Protein AF-A0A5P2UXB2-F1 (afdb_monomer_lite)

Foldseek 3Di:
DDDDQDLVLLVLLLVLLVLLLVLLVVLLVVLVVVPQPPDVCLQLDQQRSVLLNVLSVLSNVFSVVLSVLSVVLSVCVVVVVVVVNVVSLVVCQQPTGRQLSSLLRHAPDRDPSNLVSLVSNLVRPSHDPVVNVSSVCSNPDPGHCPPPNVVDDDPDDPPDDDDD

pLDDT: mean 87.6, std 14.08, range [34.5, 98.75]

Structure (mmCIF, N/CA/C/O backbone):
data_AF-A0A5P2UXB2-F1
#
_entry.id   AF-A0A5P2UXB2-F1
#
loop_
_atom_site.group_PDB
_atom_site.id
_atom_site.type_symbol
_atom_site.label_atom_id
_atom_site.label_alt_id
_atom_site.label_comp_id
_atom_site.label_asym_id
_atom_site.label_entity_id
_atom_site.label_seq_id
_atom_site.pdbx_PDB_ins_code
_atom_site.Cartn_x
_atom_site.Cartn_y
_atom_site.Cartn_z
_atom_site.occupancy
_atom_site.B_iso_or_equiv
_atom_site.auth_seq_id
_atom_site.auth_comp_id
_atom_site.auth_asym_id
_atom_site.auth_atom_id
_atom_site.pdbx_PDB_model_num
ATOM 1 N N . MET A 1 1 ? -17.299 -14.721 14.122 1.00 34.50 1 MET A N 1
ATOM 2 C CA . MET A 1 1 ? -16.876 -13.903 15.273 1.00 34.50 1 MET A CA 1
ATOM 3 C C . MET A 1 1 ? -15.752 -13.029 14.760 1.00 34.50 1 MET A C 1
ATOM 5 O O . MET A 1 1 ? -14.632 -13.510 14.654 1.00 34.50 1 MET A O 1
ATOM 9 N N . GLU A 1 2 ? -16.084 -11.829 14.284 1.00 47.38 2 GLU A N 1
ATOM 10 C CA . GLU A 1 2 ? -15.070 -10.842 13.906 1.00 47.38 2 GLU A CA 1
ATOM 11 C C . GLU A 1 2 ? -14.364 -10.395 15.179 1.00 47.38 2 GLU A C 1
ATOM 13 O O . GLU A 1 2 ? -15.008 -10.063 16.173 1.00 47.38 2 GLU A O 1
ATOM 18 N N . ARG A 1 3 ? -13.036 -10.496 15.178 1.00 53.34 3 ARG A N 1
ATOM 19 C CA . ARG A 1 3 ? -12.214 -9.976 16.263 1.00 53.34 3 ARG A CA 1
ATOM 20 C C . ARG A 1 3 ? -12.282 -8.452 16.183 1.00 53.34 3 ARG A C 1
ATOM 22 O O . ARG A 1 3 ? -12.025 -7.879 15.121 1.00 53.34 3 ARG A O 1
ATOM 29 N N . GLU A 1 4 ? -12.664 -7.826 17.286 1.00 62.50 4 GLU A N 1
ATOM 30 C CA . GLU A 1 4 ? -12.597 -6.378 17.452 1.00 62.50 4 GLU A CA 1
ATOM 31 C C . GLU A 1 4 ? -11.118 -5.972 17.400 1.00 62.50 4 GLU A C 1
ATOM 33 O O . GLU A 1 4 ? -10.324 -6.438 18.218 1.00 62.50 4 GLU A O 1
ATOM 38 N N . ILE A 1 5 ? -10.732 -5.199 16.380 1.00 65.31 5 ILE A N 1
ATOM 39 C CA . ILE A 1 5 ? -9.339 -4.772 16.202 1.00 65.31 5 ILE A CA 1
ATOM 40 C C . ILE A 1 5 ? -9.036 -3.691 17.232 1.00 65.31 5 ILE A C 1
ATOM 42 O O . ILE A 1 5 ? -9.670 -2.634 17.248 1.00 65.31 5 ILE A O 1
ATOM 46 N N . GLY A 1 6 ? -8.046 -3.953 18.082 1.00 81.06 6 GLY A N 1
ATOM 47 C CA . GLY A 1 6 ? -7.589 -2.998 19.085 1.00 81.06 6 GLY A CA 1
ATOM 48 C C . GLY A 1 6 ? -6.801 -1.833 18.475 1.00 81.06 6 GLY A C 1
ATOM 49 O O . GLY A 1 6 ? -6.222 -1.934 17.394 1.00 81.06 6 GLY A O 1
ATOM 50 N N . ILE A 1 7 ? -6.697 -0.722 19.211 1.00 84.94 7 ILE A N 1
ATOM 51 C CA . ILE A 1 7 ? -5.861 0.432 18.820 1.00 84.94 7 ILE A CA 1
ATOM 52 C C . ILE A 1 7 ? -4.408 0.005 18.542 1.00 84.94 7 ILE A C 1
ATOM 54 O O . ILE A 1 7 ? -3.768 0.546 17.644 1.00 84.94 7 ILE A O 1
ATOM 58 N N . GLU A 1 8 ? -3.890 -0.982 19.274 1.00 87.19 8 GLU A N 1
ATOM 59 C CA . GLU A 1 8 ? -2.538 -1.516 19.071 1.00 87.19 8 GLU A CA 1
ATOM 60 C C . GLU A 1 8 ? -2.357 -2.152 17.686 1.00 87.19 8 GLU A C 1
ATOM 62 O O . GLU A 1 8 ? -1.361 -1.885 17.011 1.00 87.19 8 GLU A O 1
ATOM 67 N N . GLU A 1 9 ? -3.341 -2.929 17.229 1.00 87.44 9 GLU A N 1
ATOM 68 C CA . GLU A 1 9 ? -3.344 -3.549 15.901 1.00 87.44 9 GLU A CA 1
ATOM 69 C C . GLU A 1 9 ? -3.452 -2.485 14.794 1.00 87.44 9 GLU A C 1
ATOM 71 O O . GLU A 1 9 ? -2.732 -2.553 13.796 1.00 87.44 9 GLU A O 1
ATOM 76 N N . LEU A 1 10 ? -4.261 -1.435 14.996 1.00 91.19 10 LEU A N 1
ATOM 77 C CA . LEU A 1 10 ? -4.313 -0.280 14.087 1.00 91.19 10 LEU A CA 1
ATOM 78 C C . LEU A 1 10 ? -2.966 0.446 13.999 1.00 91.19 10 LEU A C 1
ATOM 80 O O . LEU A 1 10 ? -2.513 0.790 12.907 1.00 91.19 10 LEU A O 1
ATOM 84 N N . VAL A 1 11 ? -2.292 0.658 15.130 1.00 92.75 11 VAL A N 1
ATOM 85 C CA . VAL A 1 11 ? -0.961 1.280 15.162 1.00 92.75 11 VAL A CA 1
ATOM 86 C C . VAL A 1 11 ? 0.077 0.395 14.467 1.00 92.75 11 VAL A C 1
ATOM 88 O O . VAL A 1 11 ? 0.929 0.914 13.741 1.00 92.75 11 VAL A O 1
ATOM 91 N N . ALA A 1 12 ? 0.014 -0.925 14.646 1.00 94.06 12 ALA A N 1
ATOM 92 C CA . ALA A 1 12 ? 0.880 -1.865 13.938 1.00 94.06 12 ALA A CA 1
ATOM 93 C C . ALA A 1 12 ? 0.654 -1.797 12.418 1.00 94.06 12 ALA A C 1
ATOM 95 O O . ALA A 1 12 ? 1.619 -1.643 11.665 1.00 94.06 12 ALA A O 1
ATOM 96 N N . ALA A 1 13 ? -0.608 -1.792 11.975 1.00 95.50 13 ALA A N 1
ATOM 97 C CA . ALA A 1 13 ? -0.969 -1.625 10.570 1.00 95.50 13 ALA A CA 1
ATOM 98 C C . ALA A 1 13 ? -0.451 -0.294 10.001 1.00 95.50 13 ALA A C 1
ATOM 100 O O . ALA A 1 13 ? 0.162 -0.277 8.937 1.00 95.50 13 ALA A O 1
ATOM 101 N N . MET A 1 14 ? -0.606 0.816 10.731 1.00 97.25 14 MET A N 1
ATOM 102 C CA . MET A 1 14 ? -0.076 2.122 10.319 1.00 97.25 14 MET A CA 1
ATOM 103 C C . MET A 1 14 ? 1.440 2.098 10.118 1.00 97.25 14 MET A C 1
ATOM 105 O O . MET A 1 14 ? 1.932 2.624 9.123 1.00 97.25 14 MET A O 1
ATOM 109 N N . ARG A 1 15 ? 2.192 1.477 11.035 1.00 97.88 15 ARG A N 1
ATOM 110 C CA . ARG A 1 15 ? 3.656 1.365 10.922 1.00 97.88 15 ARG A CA 1
ATOM 111 C C . ARG A 1 15 ? 4.072 0.540 9.711 1.00 97.88 15 ARG A C 1
ATOM 113 O O . ARG A 1 15 ? 4.998 0.930 9.006 1.00 97.88 15 ARG A O 1
ATOM 120 N N . ALA A 1 16 ? 3.391 -0.576 9.465 1.00 98.00 16 ALA A N 1
ATOM 121 C CA . ALA A 1 16 ? 3.665 -1.421 8.311 1.00 98.00 16 ALA A CA 1
ATOM 122 C C . ALA A 1 16 ? 3.336 -0.706 6.991 1.00 98.00 16 ALA A C 1
ATOM 124 O O . ALA A 1 16 ? 4.140 -0.745 6.062 1.00 98.00 16 ALA A O 1
ATOM 125 N N . VAL A 1 17 ? 2.208 0.010 6.922 1.00 98.12 17 VAL A N 1
ATOM 126 C CA . VAL A 1 17 ? 1.806 0.800 5.745 1.00 98.12 17 VAL A CA 1
ATOM 127 C C . VAL A 1 17 ? 2.766 1.964 5.491 1.00 98.12 17 VAL A C 1
ATOM 129 O O . VAL A 1 17 ? 3.163 2.169 4.347 1.00 98.12 17 VAL A O 1
ATOM 132 N N . ASP A 1 18 ? 3.183 2.703 6.524 1.00 98.50 18 ASP A N 1
ATOM 133 C CA . ASP A 1 18 ? 4.200 3.761 6.405 1.00 98.50 18 ASP A CA 1
ATOM 134 C C . ASP A 1 18 ? 5.544 3.186 5.932 1.00 98.50 18 ASP A C 1
ATOM 136 O O . ASP A 1 18 ? 6.152 3.699 4.992 1.00 98.50 18 ASP A O 1
ATOM 140 N N . GLY A 1 19 ? 5.977 2.064 6.516 1.00 98.56 19 GLY A N 1
ATOM 141 C CA . GLY A 1 19 ? 7.186 1.353 6.099 1.00 98.56 19 GLY A CA 1
ATOM 142 C C . GLY A 1 19 ? 7.135 0.896 4.639 1.00 98.56 19 GLY A C 1
ATOM 143 O O . GLY A 1 19 ? 8.082 1.131 3.887 1.00 98.56 19 GLY A O 1
ATOM 144 N N . ALA A 1 20 ? 6.021 0.299 4.212 1.00 98.56 20 ALA A N 1
ATOM 145 C CA . ALA A 1 20 ? 5.800 -0.094 2.824 1.00 98.56 20 ALA A CA 1
ATOM 146 C C . ALA A 1 20 ? 5.781 1.122 1.885 1.00 98.56 20 ALA A C 1
ATOM 148 O O . ALA A 1 20 ? 6.438 1.099 0.846 1.00 98.56 20 ALA A O 1
ATOM 149 N N . GLY A 1 21 ? 5.099 2.203 2.273 1.00 98.25 21 GLY A N 1
ATOM 150 C CA . GLY A 1 21 ? 5.038 3.453 1.516 1.00 98.25 21 GLY A CA 1
ATOM 151 C C . GLY A 1 21 ? 6.420 4.044 1.249 1.00 98.25 21 GLY A C 1
ATOM 152 O O . GLY A 1 21 ? 6.740 4.340 0.101 1.00 98.25 21 GLY A O 1
ATOM 153 N N . ARG A 1 22 ? 7.282 4.119 2.269 1.00 98.62 22 ARG A N 1
ATOM 154 C CA . ARG A 1 22 ? 8.666 4.606 2.117 1.00 98.62 22 ARG A CA 1
ATOM 155 C C . ARG A 1 22 ? 9.497 3.737 1.177 1.00 98.62 22 ARG A C 1
ATOM 157 O O . ARG A 1 22 ? 10.269 4.261 0.382 1.00 98.62 22 ARG A O 1
ATOM 164 N N . LEU A 1 23 ? 9.324 2.418 1.233 1.00 98.75 23 LEU A N 1
ATOM 165 C CA . LEU A 1 23 ? 10.000 1.497 0.316 1.00 98.75 23 LEU A CA 1
ATOM 166 C C . LEU A 1 23 ? 9.502 1.653 -1.132 1.00 98.75 23 LEU A C 1
ATOM 168 O O . LEU A 1 23 ? 10.284 1.533 -2.076 1.00 98.75 23 LEU A O 1
ATOM 172 N N . PHE A 1 24 ? 8.215 1.950 -1.329 1.00 98.44 24 PHE A N 1
ATOM 173 C CA . PHE A 1 24 ? 7.678 2.271 -2.653 1.00 98.44 24 PHE A CA 1
ATOM 174 C C . PHE A 1 24 ? 8.205 3.610 -3.173 1.00 98.44 24 PHE A C 1
ATOM 176 O O . PHE A 1 24 ? 8.556 3.697 -4.345 1.00 98.44 24 PHE A O 1
ATOM 183 N N . GLU A 1 25 ? 8.323 4.624 -2.317 1.00 98.25 25 GLU A N 1
ATOM 184 C CA . GLU A 1 25 ? 8.940 5.912 -2.659 1.00 98.25 25 GLU A CA 1
ATOM 185 C C . GLU A 1 25 ? 10.421 5.765 -3.026 1.00 98.25 25 GLU A C 1
ATOM 187 O O . GLU A 1 25 ? 10.881 6.375 -3.991 1.00 98.25 25 GLU A O 1
ATOM 192 N N . GLU A 1 26 ? 11.161 4.917 -2.309 1.00 97.88 26 GLU A N 1
ATOM 193 C CA . GLU A 1 26 ? 12.551 4.588 -2.632 1.00 97.88 26 GLU A CA 1
ATOM 194 C C . GLU A 1 26 ? 12.655 3.965 -4.031 1.00 97.88 26 GLU A C 1
ATOM 196 O O . GLU A 1 26 ? 13.425 4.437 -4.870 1.00 97.88 26 GLU A O 1
ATOM 201 N N . ALA A 1 27 ? 11.832 2.954 -4.326 1.00 95.81 27 ALA A N 1
ATOM 202 C CA . ALA A 1 27 ? 11.787 2.351 -5.656 1.00 95.81 27 ALA A CA 1
ATOM 203 C C . ALA A 1 27 ? 11.380 3.370 -6.735 1.00 95.81 27 ALA A C 1
ATOM 205 O O . ALA A 1 27 ? 11.991 3.417 -7.804 1.00 95.81 27 ALA A O 1
ATOM 206 N N . LEU A 1 28 ? 10.379 4.209 -6.453 1.00 95.56 28 LEU A N 1
ATOM 207 C CA . LEU A 1 28 ? 9.912 5.268 -7.346 1.00 95.56 28 LEU A CA 1
ATOM 208 C C . LEU A 1 28 ? 11.041 6.244 -7.698 1.00 95.56 28 LEU A C 1
ATOM 210 O O . LEU A 1 28 ? 11.209 6.584 -8.870 1.00 95.56 28 LEU A O 1
ATOM 214 N N . ALA A 1 29 ? 11.846 6.652 -6.717 1.00 95.44 29 ALA A N 1
ATOM 215 C CA . ALA A 1 29 ? 12.992 7.526 -6.943 1.00 95.44 29 A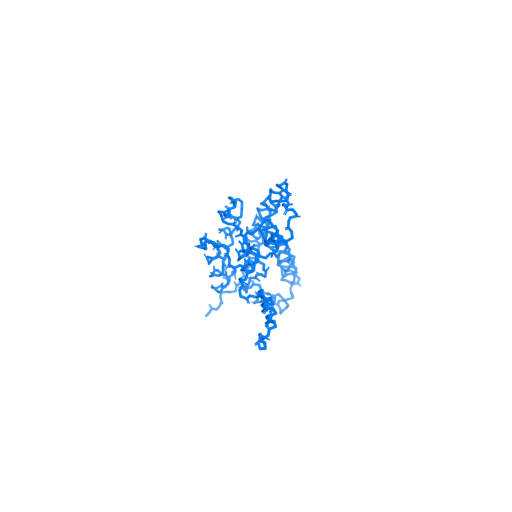LA A CA 1
ATOM 216 C C . ALA A 1 29 ? 14.027 6.882 -7.883 1.00 95.44 29 ALA A C 1
ATOM 218 O O . ALA A 1 29 ? 14.539 7.552 -8.782 1.00 95.44 29 ALA A O 1
ATOM 219 N N . VAL A 1 30 ? 14.289 5.578 -7.737 1.00 93.62 30 VAL A N 1
ATOM 220 C CA . VAL A 1 30 ? 15.206 4.829 -8.616 1.00 93.62 30 VAL A CA 1
ATOM 221 C C . VAL A 1 30 ? 14.667 4.739 -10.049 1.00 93.62 30 VAL A C 1
ATOM 223 O O . VAL A 1 30 ? 15.403 5.007 -11.007 1.00 93.62 30 VAL A O 1
ATOM 226 N N . TYR A 1 31 ? 13.381 4.417 -10.220 1.00 90.12 31 TYR A N 1
ATOM 227 C CA . TYR A 1 31 ? 12.750 4.402 -11.544 1.00 90.12 31 TYR A CA 1
ATOM 228 C C . TYR A 1 31 ? 12.761 5.793 -12.193 1.00 90.12 31 TYR A C 1
ATOM 230 O O . TYR A 1 31 ? 13.068 5.915 -13.379 1.00 90.12 31 TYR A O 1
ATOM 238 N N . GLY A 1 32 ? 12.490 6.848 -11.420 1.00 87.75 32 GLY A N 1
ATOM 239 C CA . GLY A 1 32 ? 12.502 8.231 -11.896 1.00 87.75 32 GLY A CA 1
ATOM 240 C C . GLY A 1 32 ? 13.892 8.718 -12.318 1.00 87.75 32 GLY A C 1
ATOM 241 O O . GLY A 1 32 ? 14.026 9.359 -13.360 1.00 87.75 32 GLY A O 1
ATOM 242 N N . ALA A 1 33 ? 14.936 8.370 -11.559 1.00 87.31 33 ALA A N 1
ATOM 243 C CA . ALA A 1 33 ? 16.318 8.759 -11.849 1.00 87.31 33 ALA A CA 1
ATOM 244 C C . ALA A 1 33 ? 16.872 8.122 -13.133 1.00 87.31 33 ALA A C 1
ATOM 246 O O . ALA A 1 33 ? 17.718 8.711 -13.802 1.00 87.31 33 ALA A O 1
ATOM 247 N N . SER A 1 34 ? 16.369 6.941 -13.502 1.00 72.50 34 SER A N 1
ATOM 248 C CA . SER A 1 34 ? 16.766 6.244 -14.732 1.00 72.50 34 SER A CA 1
ATOM 249 C C . SER A 1 34 ? 16.259 6.940 -16.005 1.00 72.50 34 SER A C 1
ATOM 251 O O . SER A 1 34 ? 16.781 6.677 -17.087 1.00 72.50 34 SER A O 1
ATOM 253 N N . GLY A 1 35 ? 15.289 7.856 -15.865 1.00 60.12 35 GLY A N 1
ATOM 254 C CA . GLY A 1 35 ? 14.698 8.654 -16.935 1.00 60.12 35 GLY A CA 1
ATOM 255 C C . GLY A 1 35 ? 13.833 7.821 -17.893 1.00 60.12 35 GLY A C 1
ATOM 256 O O . GLY A 1 35 ? 14.317 6.850 -18.475 1.00 60.12 35 GLY A O 1
ATOM 257 N N . PRO A 1 36 ? 12.559 8.183 -18.142 1.00 59.81 36 PRO A N 1
ATOM 258 C CA . PRO A 1 36 ? 11.806 7.527 -19.200 1.00 59.81 36 PRO A CA 1
ATOM 259 C C . PRO A 1 36 ? 12.482 7.820 -20.541 1.00 59.81 36 PRO A C 1
ATOM 261 O O . PRO A 1 36 ? 12.693 8.986 -20.900 1.00 59.81 36 PRO A O 1
ATOM 264 N N . ARG A 1 37 ? 12.811 6.774 -21.308 1.00 56.75 37 ARG A N 1
ATOM 265 C CA . ARG A 1 37 ? 13.151 6.954 -22.721 1.00 56.75 37 ARG A CA 1
ATOM 266 C C . ARG A 1 37 ? 11.870 7.446 -23.379 1.00 56.75 37 ARG A C 1
ATOM 268 O O . ARG A 1 37 ? 10.924 6.694 -23.554 1.00 56.75 37 ARG A O 1
ATOM 275 N N . ARG A 1 38 ? 11.791 8.751 -23.649 1.00 52.69 38 ARG A N 1
ATOM 276 C CA . ARG A 1 38 ? 10.608 9.411 -24.225 1.00 52.69 38 ARG A CA 1
ATOM 277 C C . ARG A 1 38 ? 10.454 9.074 -25.712 1.00 52.69 38 ARG A C 1
ATOM 279 O O . ARG A 1 38 ? 10.402 9.958 -26.559 1.00 52.69 38 ARG A O 1
ATOM 286 N N . THR A 1 39 ? 10.389 7.792 -26.032 1.00 56.31 39 THR A N 1
ATOM 287 C CA . THR A 1 39 ? 9.824 7.293 -27.279 1.00 56.31 39 THR A CA 1
ATOM 288 C C . THR A 1 39 ? 8.342 7.054 -27.018 1.00 56.31 39 THR A C 1
ATOM 290 O O . THR A 1 39 ? 7.984 6.407 -26.040 1.00 56.31 39 THR A O 1
ATOM 293 N N . GLY A 1 40 ? 7.456 7.627 -27.840 1.00 58.09 40 GLY A N 1
ATOM 294 C CA . GLY A 1 40 ? 6.000 7.604 -27.610 1.00 58.09 40 GLY A CA 1
ATOM 295 C C . GLY A 1 40 ? 5.383 6.202 -27.481 1.00 58.09 40 GLY A C 1
ATOM 296 O O . GLY A 1 40 ? 4.270 6.069 -26.983 1.00 58.09 40 GLY A O 1
ATOM 297 N N . GLU A 1 41 ? 6.118 5.161 -27.870 1.00 63.81 41 GLU A N 1
ATOM 298 C CA . GLU A 1 41 ? 5.725 3.754 -27.771 1.00 63.81 41 GLU A CA 1
ATOM 299 C C . GLU A 1 41 ? 5.837 3.180 -26.346 1.00 63.81 41 GLU A C 1
ATOM 301 O O . GLU A 1 41 ? 5.110 2.244 -26.021 1.00 63.81 41 GLU A O 1
ATOM 306 N N . ASP A 1 42 ? 6.644 3.768 -25.452 1.00 68.69 42 ASP A N 1
ATOM 307 C CA . ASP A 1 42 ? 6.851 3.266 -24.077 1.00 68.69 42 ASP A CA 1
ATOM 308 C C . ASP A 1 42 ? 5.571 3.304 -23.219 1.00 68.69 42 ASP A C 1
ATOM 310 O O . ASP A 1 42 ? 5.465 2.591 -22.219 1.00 68.69 42 ASP A O 1
ATOM 314 N N . PHE A 1 43 ? 4.579 4.111 -23.611 1.00 72.75 43 PHE A N 1
ATOM 315 C CA . PHE A 1 43 ? 3.251 4.127 -22.992 1.00 72.75 43 PHE A CA 1
ATOM 316 C C . PHE A 1 43 ? 2.398 2.913 -23.370 1.00 72.75 43 PHE A C 1
ATOM 318 O O . PHE A 1 43 ? 1.485 2.570 -22.621 1.00 72.75 43 PHE A O 1
ATOM 325 N N . MET A 1 44 ? 2.664 2.285 -24.518 1.00 79.12 44 MET A N 1
ATOM 326 C CA . MET A 1 44 ? 1.864 1.184 -25.064 1.00 79.12 44 MET A CA 1
ATOM 327 C C . MET A 1 44 ? 2.445 -0.196 -24.748 1.00 79.12 44 MET A C 1
ATOM 329 O O . MET A 1 44 ? 1.846 -1.214 -25.083 1.00 79.12 44 MET A O 1
ATOM 333 N N . VAL A 1 45 ? 3.603 -0.242 -24.087 1.00 86.31 45 VAL A N 1
ATOM 334 C CA . VAL A 1 45 ? 4.311 -1.482 -23.772 1.00 86.31 45 VAL A CA 1
ATOM 335 C C . VAL A 1 45 ? 4.122 -1.828 -22.303 1.00 86.31 45 VAL A C 1
ATOM 337 O O . VAL A 1 45 ? 4.458 -1.041 -21.415 1.00 86.31 45 VAL A O 1
ATOM 340 N N . ALA A 1 46 ? 3.614 -3.031 -22.042 1.00 89.31 46 ALA A N 1
ATOM 341 C CA . ALA A 1 46 ? 3.507 -3.532 -20.683 1.00 89.31 46 ALA A CA 1
ATOM 342 C C . ALA A 1 46 ? 4.887 -3.652 -20.033 1.00 89.31 46 ALA A C 1
ATOM 344 O O . ALA A 1 46 ? 5.796 -4.270 -20.588 1.00 89.31 46 ALA A O 1
ATOM 345 N N . GLY A 1 47 ? 5.052 -3.040 -18.860 1.00 89.56 47 GLY A N 1
ATOM 346 C CA . GLY A 1 47 ? 6.347 -2.983 -18.185 1.00 89.56 47 GLY A CA 1
ATOM 347 C C . GLY A 1 47 ? 7.340 -1.996 -18.796 1.00 89.56 47 GLY A C 1
ATOM 348 O O . GLY A 1 47 ? 8.500 -1.982 -18.388 1.00 89.56 47 GLY A O 1
ATOM 349 N N . GLY A 1 48 ? 6.906 -1.158 -19.745 1.00 89.19 48 GLY A N 1
ATOM 350 C CA . GLY A 1 48 ? 7.703 -0.053 -20.271 1.00 89.19 48 GLY A CA 1
ATOM 351 C C . GLY A 1 48 ? 8.138 0.915 -19.167 1.00 89.19 48 GLY A C 1
ATOM 352 O O . GLY A 1 48 ? 7.570 0.934 -18.070 1.00 89.19 48 GLY A O 1
ATOM 353 N N . SER A 1 49 ? 9.150 1.740 -19.447 1.00 89.56 49 SER A N 1
ATOM 354 C CA . SER A 1 49 ? 9.737 2.644 -18.446 1.00 89.56 49 SER A CA 1
ATOM 355 C C . SER A 1 49 ? 8.693 3.583 -17.825 1.00 89.56 49 SER A C 1
ATOM 357 O O . SER A 1 49 ? 8.664 3.785 -16.611 1.00 89.56 49 SER A O 1
ATOM 359 N N . ILE A 1 50 ? 7.767 4.075 -18.649 1.00 89.75 50 ILE A N 1
ATOM 360 C CA . ILE A 1 50 ? 6.695 4.976 -18.228 1.00 89.75 50 ILE A CA 1
ATOM 361 C C . ILE A 1 50 ? 5.607 4.243 -17.439 1.00 89.75 50 ILE A C 1
ATOM 363 O O . ILE A 1 50 ? 5.185 4.732 -16.394 1.00 89.75 50 ILE A O 1
ATOM 367 N N . GLN A 1 51 ? 5.182 3.059 -17.893 1.00 92.31 51 GLN A N 1
ATOM 368 C CA . GLN A 1 51 ? 4.204 2.247 -17.158 1.00 92.31 51 GLN A CA 1
ATOM 369 C C . GLN A 1 51 ? 4.748 1.815 -15.796 1.00 92.31 51 GLN A C 1
ATOM 371 O O . GLN A 1 51 ? 4.033 1.851 -14.798 1.00 92.31 51 GLN A O 1
ATOM 376 N N . THR A 1 52 ? 6.037 1.488 -15.730 1.00 93.75 52 THR A N 1
ATOM 377 C CA . THR A 1 52 ? 6.710 1.145 -14.476 1.00 93.75 52 THR A CA 1
ATOM 378 C C . THR A 1 52 ? 6.759 2.325 -13.519 1.00 93.75 52 THR A C 1
ATOM 380 O O . THR A 1 52 ? 6.434 2.159 -12.345 1.00 93.75 52 THR A O 1
ATOM 383 N N . LEU A 1 53 ? 7.093 3.518 -14.015 1.00 93.75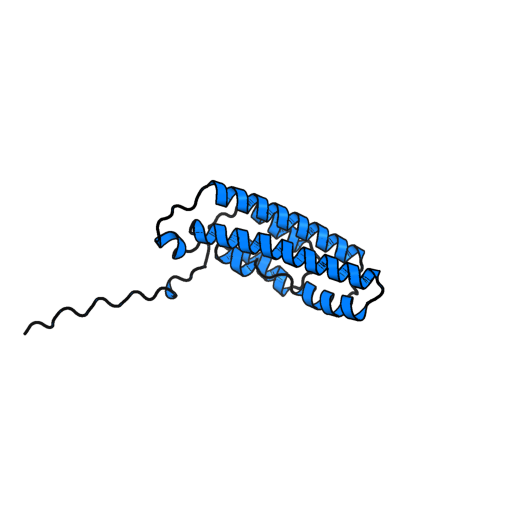 53 LEU A N 1
ATOM 384 C CA . LEU A 1 53 ? 7.072 4.736 -13.211 1.00 93.75 53 LEU A CA 1
ATOM 385 C C . LEU A 1 53 ? 5.666 5.028 -12.669 1.00 93.75 53 LEU A C 1
ATOM 387 O O . LEU A 1 53 ? 5.509 5.248 -11.471 1.00 93.75 53 LEU A O 1
ATOM 391 N N . GLN A 1 54 ? 4.646 4.961 -13.530 1.00 93.50 54 GLN A N 1
ATOM 392 C CA . GLN A 1 54 ? 3.255 5.170 -13.131 1.00 93.50 54 GLN A CA 1
ATOM 393 C C . GLN A 1 54 ? 2.807 4.136 -12.091 1.00 93.50 54 GLN A C 1
ATOM 395 O O . GLN A 1 54 ? 2.155 4.488 -11.113 1.00 93.50 54 GLN A O 1
ATOM 400 N N . GLY A 1 55 ? 3.168 2.864 -12.271 1.00 95.88 55 GLY A N 1
ATOM 401 C CA . GLY A 1 55 ? 2.810 1.827 -11.312 1.00 95.88 55 GLY A CA 1
ATOM 402 C C . GLY A 1 55 ? 3.465 2.026 -9.945 1.00 95.88 55 GLY A C 1
ATOM 403 O O . GLY A 1 55 ? 2.796 1.883 -8.923 1.00 95.88 55 GLY A O 1
ATOM 404 N N . ALA A 1 56 ? 4.734 2.440 -9.914 1.00 96.31 56 ALA A N 1
ATOM 405 C CA . ALA A 1 56 ? 5.417 2.789 -8.671 1.00 96.31 56 ALA A CA 1
ATOM 406 C C . ALA A 1 56 ? 4.771 4.003 -7.975 1.00 96.31 56 ALA A C 1
ATOM 408 O O . ALA A 1 56 ? 4.615 4.003 -6.752 1.00 96.31 56 ALA A O 1
ATOM 409 N N . GLU A 1 57 ? 4.354 5.014 -8.742 1.00 96.62 57 GLU A N 1
ATOM 410 C CA . GLU A 1 57 ? 3.653 6.192 -8.220 1.00 96.62 57 GLU A CA 1
ATOM 411 C C . GLU A 1 57 ? 2.284 5.826 -7.630 1.00 96.62 57 GLU A C 1
ATOM 413 O O . GLU A 1 57 ? 1.960 6.253 -6.520 1.00 96.62 57 GLU A O 1
ATOM 418 N N . GLU A 1 58 ? 1.506 4.987 -8.322 1.00 97.44 58 GLU A N 1
ATOM 419 C CA . GLU A 1 58 ? 0.212 4.485 -7.844 1.00 97.44 58 GLU A CA 1
ATOM 420 C C . GLU A 1 58 ? 0.353 3.751 -6.501 1.00 97.44 58 GLU A C 1
ATOM 422 O O . GLU A 1 58 ? -0.431 4.000 -5.581 1.00 97.44 58 GLU A O 1
ATOM 427 N N . MET A 1 59 ? 1.373 2.899 -6.349 1.00 98.00 59 MET A N 1
ATOM 428 C CA . MET A 1 59 ? 1.636 2.179 -5.098 1.00 98.00 59 MET A CA 1
ATOM 429 C C . MET A 1 59 ? 2.032 3.117 -3.951 1.00 98.00 59 MET A C 1
ATOM 431 O O . MET A 1 59 ? 1.466 3.025 -2.859 1.00 98.00 59 MET A O 1
ATOM 435 N N . ALA A 1 60 ? 2.972 4.038 -4.190 1.00 98.12 60 ALA A N 1
ATOM 436 C CA . ALA A 1 60 ? 3.434 4.989 -3.177 1.00 98.12 60 ALA A CA 1
ATOM 437 C C . ALA A 1 60 ? 2.304 5.928 -2.721 1.00 98.12 60 ALA A C 1
ATOM 439 O O . ALA A 1 60 ? 2.076 6.126 -1.524 1.00 98.12 60 ALA A O 1
ATOM 440 N N . LEU A 1 61 ? 1.539 6.471 -3.672 1.00 97.69 61 LEU A N 1
ATOM 441 C CA . LEU A 1 61 ? 0.407 7.347 -3.386 1.00 97.69 61 LEU A CA 1
ATOM 442 C C . LEU A 1 61 ? -0.727 6.604 -2.670 1.00 97.69 61 LEU A C 1
ATOM 444 O O . LEU A 1 61 ? -1.323 7.159 -1.745 1.00 97.69 61 LEU A O 1
ATOM 448 N N . GLY A 1 62 ? -1.011 5.364 -3.079 1.00 97.81 62 GLY A N 1
ATOM 449 C CA . GLY A 1 62 ? -1.991 4.493 -2.435 1.00 97.81 62 GLY A CA 1
ATOM 450 C C . GLY A 1 62 ? -1.675 4.282 -0.956 1.00 97.81 62 GLY A C 1
ATOM 451 O O . GLY A 1 62 ? -2.520 4.565 -0.105 1.00 97.81 62 GLY A O 1
ATOM 452 N N . ALA A 1 63 ? -0.432 3.901 -0.643 1.00 98.06 63 ALA A N 1
ATOM 453 C CA . ALA A 1 63 ? 0.018 3.692 0.733 1.00 98.06 63 ALA A CA 1
ATOM 454 C C . ALA A 1 63 ? -0.091 4.972 1.582 1.00 98.06 63 ALA A C 1
ATOM 456 O O . ALA A 1 63 ? -0.628 4.939 2.690 1.00 98.06 63 ALA A O 1
ATOM 457 N N . ARG A 1 64 ? 0.336 6.127 1.052 1.00 97.50 64 ARG A N 1
ATOM 458 C CA . ARG A 1 64 ? 0.231 7.418 1.758 1.00 97.50 64 ARG A CA 1
ATOM 459 C C . ARG A 1 64 ? -1.207 7.823 2.060 1.00 97.50 64 ARG A C 1
ATOM 461 O O . ARG A 1 64 ? -1.493 8.296 3.158 1.00 97.50 64 ARG A O 1
ATOM 468 N N . ARG A 1 65 ? -2.107 7.679 1.084 1.00 97.56 65 ARG A N 1
ATOM 469 C CA . ARG A 1 65 ? -3.531 7.995 1.266 1.00 97.56 65 ARG A CA 1
ATOM 470 C C . ARG A 1 65 ? -4.147 7.083 2.314 1.00 97.56 65 ARG A C 1
ATOM 472 O O . ARG A 1 65 ? -4.835 7.561 3.206 1.00 97.56 65 ARG A O 1
ATOM 479 N N . PHE A 1 66 ? -3.836 5.795 2.246 1.00 97.69 66 PHE A N 1
ATOM 480 C CA . PHE A 1 66 ? -4.343 4.829 3.204 1.00 97.69 66 PHE A CA 1
ATOM 481 C C . PHE A 1 66 ? -3.842 5.083 4.628 1.00 97.69 66 PHE A C 1
ATOM 483 O O . PHE A 1 66 ? -4.623 5.024 5.572 1.00 97.69 66 PHE A O 1
ATOM 490 N N . LEU A 1 67 ? -2.570 5.456 4.792 1.00 97.94 67 LEU A N 1
ATOM 491 C CA . LEU A 1 67 ? -2.025 5.845 6.093 1.00 97.94 67 LEU A CA 1
ATOM 492 C C . LEU A 1 67 ? -2.797 7.020 6.714 1.00 97.94 67 LEU A C 1
ATOM 494 O O . LEU A 1 67 ? -3.054 7.016 7.919 1.00 97.94 67 LEU A O 1
ATOM 498 N N . ALA A 1 68 ? -3.193 8.007 5.905 1.00 97.00 68 ALA A N 1
ATOM 499 C CA . ALA A 1 68 ? -4.012 9.122 6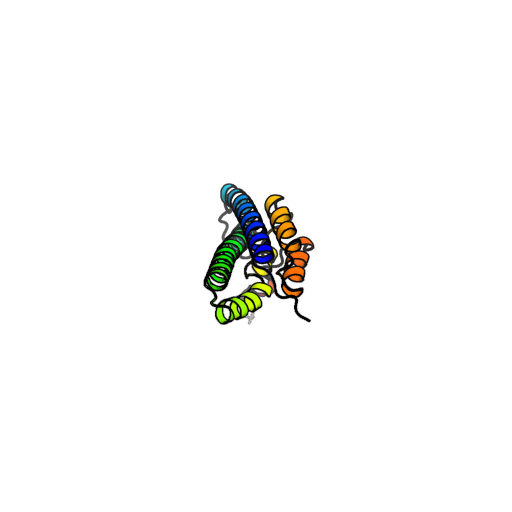.374 1.00 97.00 68 ALA A CA 1
ATOM 500 C C . ALA A 1 68 ? -5.405 8.656 6.839 1.00 97.00 68 ALA A C 1
ATOM 502 O O . ALA A 1 68 ? -5.869 9.090 7.892 1.00 97.00 68 ALA A O 1
ATOM 503 N N . GLU A 1 69 ? -6.040 7.729 6.117 1.00 95.75 69 GLU A N 1
ATOM 504 C CA . GLU A 1 69 ? -7.331 7.148 6.519 1.00 95.75 69 GLU A CA 1
ATOM 505 C C . GLU A 1 69 ?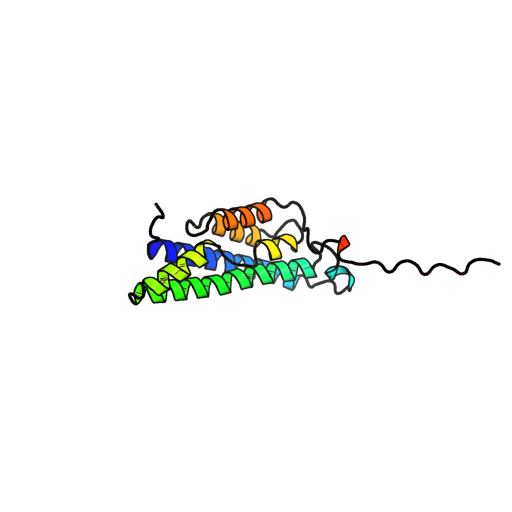 -7.229 6.338 7.822 1.00 95.75 69 GLU A C 1
ATOM 507 O O . GLU A 1 69 ? -8.089 6.453 8.702 1.00 95.75 69 GLU A O 1
ATOM 512 N N . LEU A 1 70 ? -6.148 5.571 8.007 1.00 95.50 70 LEU A N 1
ATOM 513 C CA . LEU A 1 70 ? -5.887 4.872 9.268 1.00 95.50 70 LEU A CA 1
ATOM 514 C C . LEU A 1 70 ? -5.688 5.855 10.427 1.00 95.50 70 LEU A C 1
ATOM 516 O O . LEU A 1 70 ? -6.267 5.666 11.495 1.00 95.50 70 LEU A O 1
ATOM 520 N N . ALA A 1 71 ? -4.937 6.939 10.212 1.00 95.88 71 ALA A N 1
ATOM 521 C CA . ALA A 1 71 ? -4.737 7.973 11.225 1.00 95.88 71 ALA A CA 1
ATOM 522 C C . ALA A 1 71 ? -6.063 8.632 11.646 1.00 95.88 71 ALA A C 1
ATOM 524 O O . ALA A 1 71 ? -6.298 8.849 12.835 1.00 95.88 71 ALA A O 1
ATOM 525 N N . VAL A 1 72 ? -6.961 8.899 10.692 1.00 95.06 72 VAL A N 1
ATOM 526 C CA . VAL A 1 72 ? -8.314 9.407 10.974 1.00 95.06 72 VAL A CA 1
ATOM 527 C C . VAL A 1 72 ? -9.134 8.387 11.767 1.00 95.06 72 VAL A C 1
ATOM 529 O O . VAL A 1 72 ? -9.827 8.761 12.712 1.00 95.06 72 VAL A O 1
ATOM 532 N N . THR A 1 73 ? -9.041 7.105 11.416 1.00 93.50 73 THR A N 1
ATOM 533 C CA . THR A 1 73 ? -9.750 6.015 12.106 1.00 93.50 73 THR A CA 1
ATOM 534 C C . THR A 1 73 ? -9.313 5.906 13.566 1.00 93.50 73 THR A C 1
ATOM 536 O O . THR A 1 73 ? -10.159 5.896 14.459 1.00 93.50 73 THR A O 1
ATOM 539 N N . VAL A 1 74 ? -8.002 5.935 13.824 1.00 92.75 74 VAL A N 1
ATOM 540 C CA . VAL A 1 74 ? -7.447 6.000 15.185 1.00 92.75 74 VAL A CA 1
ATOM 541 C C . VAL A 1 74 ? -7.912 7.268 15.903 1.00 92.75 74 VAL A C 1
ATOM 543 O O . VAL A 1 74 ? -8.325 7.198 17.056 1.00 92.75 74 VAL A O 1
ATOM 546 N N . GLY A 1 75 ? -7.926 8.417 15.222 1.00 92.75 75 GLY A N 1
ATOM 547 C CA . GLY A 1 75 ? -8.447 9.669 15.772 1.00 92.75 75 GLY A CA 1
ATOM 548 C C . GLY A 1 75 ? -9.890 9.543 16.270 1.00 92.75 75 GLY A C 1
ATOM 549 O O . GLY A 1 75 ? -10.184 9.942 17.395 1.00 92.75 75 GLY A O 1
ATOM 550 N N . TYR A 1 76 ? -10.779 8.924 15.488 1.00 93.38 76 TYR A N 1
ATOM 551 C CA . TYR A 1 76 ? -12.156 8.672 15.920 1.00 93.38 76 TYR A CA 1
ATOM 552 C C . TYR A 1 76 ? -12.240 7.710 17.105 1.00 93.38 76 TYR A C 1
ATOM 554 O O . TYR A 1 76 ? -12.961 8.012 18.055 1.00 93.38 76 TYR A O 1
ATOM 562 N N . ALA A 1 77 ? -11.481 6.612 17.084 1.00 89.81 77 ALA A N 1
ATOM 563 C CA . ALA A 1 77 ? -11.458 5.646 18.183 1.00 89.81 77 ALA A CA 1
ATOM 564 C C . ALA A 1 77 ? -10.984 6.300 19.492 1.00 89.81 77 ALA A C 1
ATOM 566 O O . ALA A 1 77 ? -11.626 6.186 20.530 1.00 89.81 77 ALA A O 1
ATOM 567 N N . THR A 1 78 ? -9.900 7.080 19.441 1.00 90.44 78 THR A N 1
ATOM 568 C CA . THR A 1 78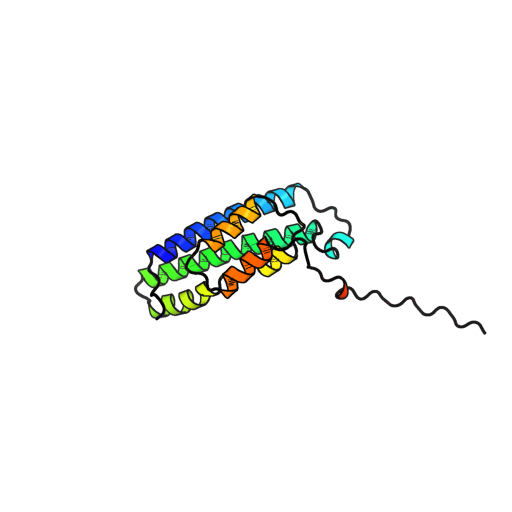 ? -9.377 7.788 20.625 1.00 90.44 78 THR A CA 1
ATOM 569 C C . THR A 1 78 ? -10.322 8.864 21.161 1.00 90.44 78 THR A C 1
ATOM 571 O O . THR A 1 78 ? -10.300 9.153 22.355 1.00 90.44 78 THR A O 1
ATOM 574 N N . ALA A 1 79 ? -11.169 9.443 20.306 1.00 91.12 79 ALA A N 1
ATOM 575 C CA . ALA A 1 79 ? -12.176 10.425 20.695 1.00 91.12 79 ALA A CA 1
ATOM 576 C C . ALA A 1 79 ? -13.473 9.797 21.249 1.00 91.12 79 ALA A C 1
ATOM 578 O O . ALA A 1 79 ? -14.392 10.542 21.589 1.00 91.12 79 ALA A O 1
ATOM 579 N N . GLY A 1 80 ? -13.577 8.461 21.315 1.00 91.06 80 GLY A N 1
ATOM 580 C CA . GLY A 1 80 ? -14.794 7.749 21.729 1.00 91.06 80 GLY A CA 1
ATOM 581 C C . GLY A 1 80 ? -15.929 7.828 20.703 1.00 91.06 80 GLY A C 1
ATOM 582 O O . GLY A 1 80 ? -17.104 7.785 21.063 1.00 91.06 80 GLY A O 1
ATOM 583 N N . LEU A 1 81 ? -15.597 8.020 19.421 1.00 91.38 81 LEU A N 1
ATOM 584 C CA . LEU A 1 81 ? -16.552 8.073 18.310 1.00 91.38 81 LEU A CA 1
ATOM 585 C C . LEU A 1 81 ? -16.617 6.712 17.601 1.00 91.38 81 LEU A C 1
ATOM 587 O O . LEU A 1 81 ? -16.356 6.614 16.397 1.00 91.38 81 LEU A O 1
ATOM 591 N N . ASP A 1 82 ? -16.963 5.676 18.363 1.00 87.06 82 ASP A N 1
ATOM 592 C CA . ASP A 1 82 ? -16.797 4.267 17.985 1.00 87.06 82 ASP A CA 1
ATOM 593 C C . ASP A 1 82 ? -17.559 3.888 16.710 1.00 87.06 82 ASP A C 1
ATOM 595 O O . ASP A 1 82 ? -16.992 3.237 15.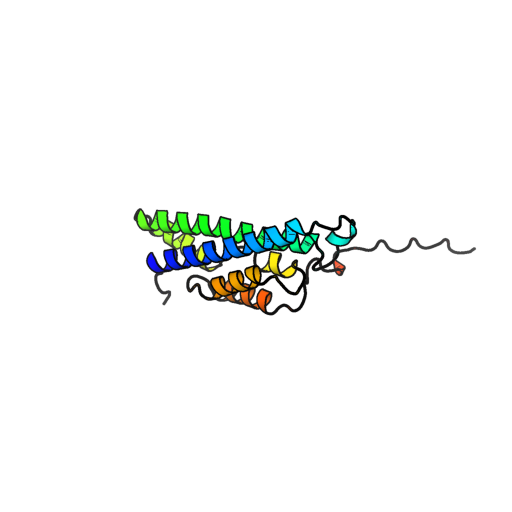837 1.00 87.06 82 ASP A O 1
ATOM 599 N N . ASP A 1 83 ? -18.777 4.401 16.502 1.00 87.38 83 ASP A N 1
ATOM 600 C CA . ASP A 1 83 ? -19.542 4.164 15.266 1.00 87.38 83 ASP A CA 1
ATOM 601 C C . ASP A 1 83 ? -18.790 4.644 14.010 1.00 87.38 83 ASP A C 1
ATOM 603 O O . ASP A 1 83 ? -18.805 4.002 12.955 1.00 87.38 83 ASP A O 1
ATOM 607 N N . ARG A 1 84 ? -18.101 5.792 14.110 1.00 87.50 84 ARG A N 1
ATOM 608 C CA . ARG A 1 84 ? -17.321 6.355 12.996 1.00 87.50 84 ARG A CA 1
ATOM 609 C C . ARG A 1 84 ? -16.009 5.616 12.787 1.00 87.50 84 ARG A C 1
ATOM 611 O O . ARG A 1 84 ? -15.551 5.548 11.643 1.00 87.50 84 ARG A O 1
ATOM 618 N N . ALA A 1 85 ? -15.412 5.119 13.867 1.00 88.81 85 ALA A N 1
ATOM 619 C CA . ALA A 1 85 ? -14.214 4.297 13.818 1.00 88.81 85 ALA A CA 1
ATOM 620 C C . ALA A 1 85 ? -14.525 2.924 13.206 1.00 88.81 85 ALA A C 1
ATOM 622 O O . ALA A 1 85 ? -13.858 2.530 12.254 1.00 88.81 85 ALA A O 1
ATOM 623 N N . GLY A 1 86 ? -15.590 2.255 13.655 1.00 86.88 86 GLY A N 1
ATOM 624 C CA . GLY A 1 86 ? -16.016 0.941 13.172 1.00 86.88 86 GLY A CA 1
ATOM 625 C C . GLY A 1 86 ? -16.338 0.931 11.679 1.00 86.88 86 GLY A C 1
ATOM 626 O O . GLY A 1 86 ? -15.776 0.134 10.934 1.00 86.88 86 GLY A O 1
ATOM 627 N N . ALA A 1 87 ? -17.146 1.881 11.193 1.00 86.94 87 ALA A N 1
ATOM 628 C CA . ALA A 1 87 ? -17.463 1.965 9.763 1.00 86.94 87 ALA A CA 1
ATOM 629 C C . ALA A 1 87 ? -16.215 2.164 8.877 1.00 86.94 87 ALA A C 1
ATOM 631 O O . ALA A 1 87 ? -16.153 1.659 7.755 1.00 86.94 87 ALA A O 1
ATOM 632 N N . ARG A 1 88 ? -15.211 2.899 9.371 1.00 91.19 88 ARG A N 1
ATOM 633 C CA . ARG A 1 88 ? -13.942 3.111 8.659 1.00 91.19 88 ARG A CA 1
ATOM 634 C C . ARG A 1 88 ? -13.008 1.919 8.756 1.00 91.19 88 ARG A C 1
ATOM 636 O O . ARG A 1 88 ? -12.329 1.622 7.779 1.00 91.19 88 ARG A O 1
ATOM 643 N N . LEU A 1 89 ? -12.991 1.239 9.895 1.00 90.06 89 LEU A N 1
ATOM 644 C CA . LEU A 1 89 ? -12.225 0.018 10.087 1.00 90.06 89 LEU A CA 1
ATOM 645 C C . LEU A 1 89 ? -12.661 -1.051 9.080 1.00 90.06 89 LEU A C 1
ATOM 647 O O . LEU A 1 89 ? -11.812 -1.626 8.407 1.00 90.06 89 LEU A O 1
ATOM 651 N N . GLU A 1 90 ? -13.968 -1.245 8.900 1.00 89.50 90 GLU A N 1
ATOM 652 C CA . GLU A 1 90 ? -14.497 -2.208 7.928 1.00 89.50 90 GLU A CA 1
ATOM 653 C C . GLU A 1 90 ? -14.106 -1.875 6.483 1.00 89.50 90 GLU A C 1
ATOM 655 O O . GLU A 1 90 ? -13.767 -2.763 5.701 1.00 89.50 90 GLU A O 1
ATOM 660 N N . ALA A 1 91 ? -14.057 -0.589 6.129 1.00 90.88 91 ALA A N 1
ATOM 661 C CA . ALA A 1 91 ? -13.504 -0.166 4.846 1.00 90.88 91 ALA A CA 1
ATOM 662 C C . ALA A 1 91 ? -11.986 -0.416 4.766 1.00 90.88 91 ALA A C 1
ATOM 664 O O . ALA A 1 91 ? -11.492 -0.883 3.743 1.00 90.88 91 ALA A O 1
ATOM 665 N N . ALA A 1 92 ? -11.241 -0.161 5.845 1.00 93.38 92 ALA A N 1
ATOM 666 C CA . ALA A 1 92 ? -9.792 -0.333 5.889 1.00 93.38 92 ALA A CA 1
ATOM 667 C C . ALA A 1 92 ? -9.350 -1.798 5.733 1.00 93.38 92 ALA A C 1
ATOM 669 O O . ALA A 1 92 ? -8.292 -2.061 5.159 1.00 93.38 92 ALA A O 1
ATOM 670 N N . ARG A 1 93 ? -10.180 -2.761 6.156 1.00 93.25 93 ARG A N 1
ATOM 671 C CA . ARG A 1 93 ? -9.954 -4.197 5.908 1.00 93.25 93 ARG A CA 1
ATOM 672 C C . ARG A 1 93 ? -9.890 -4.538 4.418 1.00 93.25 93 ARG A C 1
ATOM 674 O O . ARG A 1 93 ? -9.249 -5.517 4.048 1.00 93.25 93 ARG A O 1
ATOM 681 N N . GLN A 1 94 ? -10.515 -3.740 3.552 1.00 94.31 94 GLN A N 1
ATOM 682 C CA . GLN A 1 94 ? -10.455 -3.934 2.097 1.00 94.31 94 GLN A CA 1
ATOM 683 C C . GLN A 1 94 ? -9.097 -3.521 1.503 1.00 94.31 94 GLN A C 1
ATOM 685 O O . GLN A 1 94 ? -8.842 -3.774 0.329 1.00 94.31 94 GLN A O 1
ATOM 690 N N . GLY A 1 95 ? -8.218 -2.915 2.306 1.00 94.38 95 GLY A N 1
ATOM 691 C CA . GLY A 1 95 ? -6.922 -2.419 1.869 1.00 94.38 95 GLY A CA 1
ATOM 692 C C . GLY A 1 95 ? -7.031 -1.117 1.083 1.00 94.38 95 GLY A C 1
ATOM 693 O O . GLY A 1 95 ? -7.930 -0.305 1.306 1.00 94.38 95 GLY A O 1
ATOM 694 N N . PHE A 1 96 ? -6.079 -0.888 0.180 1.00 95.00 96 PHE A N 1
ATOM 695 C CA . PHE A 1 96 ? -6.005 0.352 -0.586 1.00 95.00 96 PHE A CA 1
ATOM 696 C C . PHE A 1 96 ? -5.750 0.132 -2.071 1.00 95.00 96 PHE A C 1
ATOM 698 O O . PHE A 1 96 ? -5.037 -0.776 -2.494 1.00 95.00 96 PHE A O 1
ATOM 705 N N . ALA A 1 97 ? -6.306 1.033 -2.876 1.00 93.12 97 ALA A N 1
ATOM 706 C CA . ALA A 1 97 ? -6.078 1.042 -4.310 1.00 93.12 97 ALA A CA 1
ATOM 707 C C . ALA A 1 97 ? -4.620 1.401 -4.642 1.00 93.12 97 ALA A C 1
ATOM 709 O O . ALA A 1 97 ? -4.006 2.235 -3.981 1.00 93.12 97 ALA A O 1
ATOM 710 N N . GLY A 1 98 ? -4.095 0.811 -5.716 1.00 91.50 98 GLY A N 1
ATOM 711 C CA . GLY A 1 98 ? -2.751 1.091 -6.234 1.00 91.50 98 GLY A CA 1
ATOM 712 C C . GLY A 1 98 ? -1.833 -0.129 -6.266 1.00 91.50 98 GLY A C 1
ATOM 713 O O . GLY A 1 98 ? -0.924 -0.158 -7.087 1.00 91.50 98 GLY A O 1
ATOM 714 N N . ILE A 1 99 ? -2.101 -1.171 -5.467 1.00 95.75 99 ILE A N 1
ATOM 715 C CA . ILE A 1 99 ? -1.296 -2.405 -5.470 1.00 95.75 99 ILE A CA 1
ATOM 716 C C . ILE A 1 99 ? -1.494 -3.205 -6.757 1.00 95.75 99 ILE A C 1
ATOM 718 O O . ILE A 1 99 ? -0.548 -3.367 -7.522 1.00 95.75 99 ILE A O 1
ATOM 722 N N . SER A 1 100 ? -2.714 -3.683 -7.020 1.00 91.69 100 SER A N 1
ATOM 723 C CA . SER A 1 100 ? -3.004 -4.497 -8.208 1.00 91.69 100 SER A CA 1
ATOM 724 C C . SER A 1 100 ? -2.749 -3.717 -9.506 1.00 91.69 100 SER A C 1
ATOM 726 O O . SER A 1 100 ? -2.006 -4.167 -10.382 1.00 91.69 100 SER A O 1
ATOM 728 N N . GLY A 1 101 ? -3.281 -2.490 -9.582 1.00 90.31 101 GLY A N 1
ATOM 729 C CA . GLY A 1 101 ? -3.070 -1.580 -10.710 1.00 90.31 101 GLY A CA 1
ATOM 730 C C . GLY A 1 101 ? -1.590 -1.293 -10.948 1.00 90.31 101 GLY A C 1
ATOM 731 O O . GLY A 1 101 ? -1.074 -1.616 -12.019 1.00 90.31 101 GLY A O 1
ATOM 732 N N . GLY A 1 102 ? -0.881 -0.793 -9.935 1.00 93.00 102 GLY A N 1
ATOM 733 C CA . GLY A 1 102 ? 0.530 -0.453 -10.068 1.00 93.00 102 GLY A CA 1
ATOM 734 C C . GLY A 1 102 ? 1.399 -1.668 -10.376 1.00 93.00 102 GLY A C 1
ATOM 735 O O . GLY A 1 102 ? 2.168 -1.659 -11.337 1.00 93.00 102 GLY A O 1
ATOM 736 N N . GLY A 1 103 ? 1.192 -2.773 -9.661 1.00 93.75 103 GLY A N 1
ATOM 737 C CA . GLY A 1 103 ? 1.912 -4.025 -9.869 1.00 93.75 103 GLY A CA 1
ATOM 738 C C . GLY A 1 103 ? 1.744 -4.622 -11.270 1.00 93.75 103 GLY A C 1
ATOM 739 O O . GLY A 1 103 ? 2.696 -5.205 -11.795 1.00 93.75 103 GLY A O 1
ATOM 740 N N . SER A 1 104 ? 0.575 -4.458 -11.898 1.00 94.44 104 SER A N 1
ATOM 741 C CA . SER A 1 104 ? 0.310 -4.930 -13.267 1.00 94.44 104 SER A CA 1
ATOM 742 C C . SER A 1 104 ? 1.054 -4.134 -14.347 1.00 94.44 104 SER A C 1
ATOM 744 O O . SER A 1 104 ? 1.359 -4.674 -15.413 1.00 94.44 104 SER A O 1
ATOM 746 N N . ARG A 1 105 ? 1.375 -2.864 -14.069 1.00 94.75 105 ARG A N 1
ATOM 747 C CA . ARG A 1 105 ? 2.080 -1.950 -14.984 1.00 94.75 105 ARG A CA 1
ATOM 748 C C . ARG A 1 105 ? 3.593 -2.119 -14.936 1.00 94.75 105 ARG A C 1
ATOM 750 O O . ARG A 1 105 ? 4.273 -1.844 -15.922 1.00 94.75 105 ARG A O 1
ATOM 757 N N . MET A 1 106 ? 4.120 -2.526 -13.783 1.00 94.88 106 MET A N 1
ATOM 758 C CA . MET A 1 106 ? 5.552 -2.499 -13.502 1.00 94.88 106 MET A CA 1
ATOM 759 C C . MET A 1 106 ? 6.326 -3.616 -14.192 1.00 94.88 106 MET A C 1
ATOM 761 O O . MET A 1 106 ? 6.032 -4.805 -14.025 1.00 94.88 106 MET A O 1
ATOM 765 N N . GLY A 1 107 ? 7.362 -3.206 -14.926 1.00 92.25 107 GLY A N 1
ATOM 766 C CA . GLY A 1 107 ? 8.335 -4.079 -15.562 1.00 92.25 107 GLY A CA 1
ATOM 767 C C . GLY A 1 107 ? 9.035 -4.968 -14.542 1.00 92.25 107 GLY A C 1
ATOM 768 O O . GLY A 1 107 ? 9.212 -4.597 -13.381 1.00 92.25 107 GLY A O 1
ATOM 769 N N . ARG A 1 108 ? 9.389 -6.179 -14.976 1.00 93.19 108 ARG A N 1
ATOM 770 C CA . ARG A 1 108 ? 9.983 -7.209 -14.119 1.00 93.19 108 ARG A CA 1
ATOM 771 C C . ARG A 1 108 ? 11.449 -7.452 -14.506 1.00 93.19 108 ARG A C 1
ATOM 773 O O . ARG A 1 108 ? 11.762 -7.372 -15.694 1.00 93.19 108 ARG A O 1
ATOM 780 N N . PRO A 1 109 ? 12.333 -7.769 -13.539 1.00 94.94 109 PRO A N 1
ATOM 781 C CA . PRO A 1 109 ? 12.058 -7.951 -12.107 1.00 94.94 109 PRO A CA 1
ATOM 782 C C . PRO A 1 109 ? 11.738 -6.634 -11.377 1.00 94.94 109 PRO A C 1
ATOM 784 O O . PRO A 1 109 ? 12.236 -5.578 -11.756 1.00 94.94 109 PRO A O 1
ATOM 787 N N . LEU A 1 110 ? 10.908 -6.705 -10.327 1.00 95.44 110 LEU A N 1
ATOM 788 C CA . LEU A 1 110 ? 10.685 -5.558 -9.439 1.00 95.44 110 LEU A CA 1
ATOM 789 C C . LEU A 1 110 ? 11.953 -5.268 -8.630 1.00 95.44 110 LEU A C 1
ATOM 791 O O . LEU A 1 110 ? 12.675 -6.191 -8.248 1.00 95.44 110 LEU A O 1
ATOM 795 N N . LEU A 1 111 ? 12.181 -3.994 -8.316 1.00 96.31 111 LEU A N 1
ATOM 796 C CA . LEU A 1 111 ? 13.242 -3.593 -7.394 1.00 96.31 111 LEU A CA 1
ATOM 797 C C . LEU A 1 111 ? 13.003 -4.152 -5.982 1.00 96.31 111 LEU A C 1
ATOM 799 O O . LEU A 1 111 ? 11.862 -4.277 -5.527 1.00 96.31 111 LEU A O 1
ATOM 803 N N . ASP A 1 112 ? 14.095 -4.443 -5.269 1.00 98.00 112 ASP A N 1
ATOM 804 C CA . ASP A 1 112 ? 14.052 -5.018 -3.918 1.00 98.00 112 ASP A CA 1
ATOM 805 C C . ASP A 1 112 ? 13.210 -4.199 -2.918 1.00 98.00 112 ASP A C 1
ATOM 807 O O . ASP A 1 112 ? 12.385 -4.807 -2.228 1.00 98.00 112 ASP A O 1
ATOM 811 N N . PRO A 1 113 ? 13.282 -2.848 -2.882 1.00 98.12 113 PRO A N 1
ATOM 812 C CA . PRO A 1 113 ? 12.404 -2.064 -2.017 1.00 98.12 113 PRO A CA 1
ATOM 813 C C . PRO A 1 113 ? 10.917 -2.325 -2.293 1.00 98.12 113 PRO A C 1
ATOM 815 O O . PRO A 1 113 ? 10.150 -2.541 -1.356 1.00 98.12 113 PRO A O 1
ATOM 818 N N . THR A 1 114 ? 10.499 -2.435 -3.561 1.00 98.12 114 THR A N 1
ATOM 819 C CA . THR A 1 114 ? 9.110 -2.782 -3.905 1.00 98.12 114 THR A CA 1
ATOM 820 C C . THR A 1 114 ? 8.718 -4.149 -3.342 1.00 98.12 114 THR A C 1
ATOM 822 O O . THR A 1 114 ? 7.657 -4.285 -2.737 1.00 98.12 114 THR A O 1
ATOM 825 N N . LEU A 1 115 ? 9.577 -5.162 -3.491 1.00 98.44 115 LEU A N 1
ATOM 826 C CA . LEU A 1 115 ? 9.309 -6.509 -2.974 1.00 98.44 115 LEU A CA 1
ATOM 827 C C . LEU A 1 115 ? 9.202 -6.526 -1.447 1.00 98.44 115 LEU A C 1
ATOM 829 O O . LEU A 1 115 ? 8.315 -7.177 -0.896 1.00 98.44 115 LEU A O 1
ATOM 833 N N . ARG A 1 116 ? 10.086 -5.804 -0.755 1.00 98.56 116 ARG A N 1
ATOM 834 C CA . ARG A 1 116 ? 10.056 -5.672 0.706 1.00 98.56 116 ARG A CA 1
ATOM 835 C C . ARG A 1 116 ? 8.799 -4.950 1.181 1.00 98.56 116 ARG A C 1
ATOM 837 O O . ARG A 1 116 ? 8.177 -5.415 2.128 1.00 98.56 116 ARG A O 1
ATOM 844 N N . GLY A 1 117 ? 8.391 -3.877 0.503 1.00 98.50 117 GLY A N 1
ATOM 845 C CA . GLY A 1 117 ? 7.165 -3.149 0.831 1.00 98.50 117 GLY A CA 1
ATOM 846 C C . GLY A 1 117 ? 5.921 -4.024 0.686 1.00 98.50 117 GLY A C 1
ATOM 847 O O . GLY A 1 117 ? 5.096 -4.067 1.590 1.00 98.50 117 GLY A O 1
ATOM 848 N N . LEU A 1 118 ? 5.821 -4.801 -0.396 1.00 98.50 118 LEU A N 1
ATOM 849 C CA . LEU A 1 118 ? 4.726 -5.760 -0.589 1.00 98.50 118 LEU A CA 1
ATOM 850 C C . LEU A 1 118 ? 4.699 -6.839 0.503 1.00 98.50 118 LEU A C 1
ATOM 852 O O . LEU A 1 118 ? 3.631 -7.170 1.005 1.00 98.50 118 LEU A O 1
ATOM 856 N N . ARG A 1 119 ? 5.860 -7.367 0.908 1.00 98.50 119 ARG A N 1
ATOM 857 C CA . ARG A 1 119 ? 5.944 -8.360 1.993 1.00 98.50 119 ARG A CA 1
ATOM 858 C C . ARG A 1 119 ? 5.513 -7.788 3.342 1.00 98.50 119 ARG A C 1
ATOM 860 O O . ARG A 1 119 ? 4.783 -8.469 4.047 1.00 98.50 119 ARG A O 1
ATOM 867 N N . LEU A 1 120 ? 5.873 -6.540 3.658 1.00 98.00 120 LEU A N 1
ATOM 868 C CA . LEU A 1 120 ? 5.391 -5.875 4.877 1.00 98.00 120 LEU A CA 1
ATOM 869 C C . LEU A 1 120 ? 3.862 -5.793 4.918 1.00 98.00 120 LEU A C 1
ATOM 871 O O . LEU A 1 120 ? 3.274 -5.970 5.977 1.00 98.00 120 LEU A O 1
ATOM 875 N N . LEU A 1 121 ? 3.205 -5.560 3.777 1.00 98.00 121 LEU A N 1
ATOM 876 C CA . LEU A 1 121 ? 1.741 -5.529 3.719 1.00 98.00 121 LEU A CA 1
ATOM 877 C C . LEU A 1 121 ? 1.107 -6.902 3.994 1.00 98.00 121 LEU A C 1
ATOM 879 O O . LEU A 1 121 ? 0.003 -6.944 4.526 1.00 98.00 121 LEU A O 1
ATOM 883 N N . LEU A 1 122 ? 1.784 -8.013 3.677 1.00 97.75 122 LEU A N 1
ATOM 884 C CA . LEU A 1 122 ? 1.293 -9.366 3.982 1.00 97.75 122 LEU A CA 1
ATOM 885 C C . LEU A 1 122 ? 1.357 -9.711 5.476 1.00 97.75 122 LEU A C 1
ATOM 887 O O . LEU A 1 122 ? 0.657 -10.616 5.918 1.00 97.75 122 LEU A O 1
ATOM 891 N N . GLU A 1 123 ? 2.179 -9.004 6.250 1.00 95.88 123 GLU A N 1
ATOM 892 C CA . GLU A 1 123 ? 2.316 -9.204 7.700 1.00 95.88 123 GLU A CA 1
ATOM 893 C C . GLU A 1 123 ? 1.227 -8.467 8.502 1.00 95.88 123 GLU A C 1
ATOM 895 O O . GLU A 1 123 ? 1.137 -8.614 9.719 1.00 95.88 123 GLU A O 1
ATOM 900 N N . VAL A 1 124 ? 0.391 -7.662 7.839 1.00 95.25 124 VAL A N 1
ATOM 901 C CA . VAL A 1 124 ? -0.639 -6.846 8.487 1.00 95.25 124 VAL A CA 1
ATOM 902 C C . VAL A 1 124 ? -1.940 -7.632 8.651 1.00 95.25 124 VAL A C 1
ATOM 904 O O . VAL A 1 124 ? -2.660 -7.868 7.684 1.00 95.25 124 VAL A O 1
ATOM 907 N N . GLU A 1 125 ? -2.300 -7.943 9.899 1.00 92.12 125 GLU A N 1
ATOM 908 C CA . GLU A 1 125 ? -3.527 -8.690 10.237 1.00 92.12 125 GLU A CA 1
ATOM 909 C C . GLU A 1 125 ? -4.833 -7.928 9.945 1.00 92.12 125 GLU A C 1
ATOM 911 O O . GLU A 1 125 ? -5.899 -8.535 9.851 1.00 92.12 125 GLU A O 1
ATOM 916 N N . LEU A 1 126 ? -4.768 -6.601 9.782 1.00 94.12 126 LEU A N 1
ATOM 917 C CA . LEU A 1 126 ? -5.935 -5.775 9.453 1.00 94.12 126 LEU A CA 1
ATOM 918 C C . LEU A 1 126 ? -6.551 -6.154 8.097 1.00 94.12 126 LEU A C 1
ATOM 920 O O . LEU A 1 126 ? -7.768 -6.052 7.929 1.00 94.12 126 LEU A O 1
ATOM 924 N N . PHE A 1 127 ? -5.734 -6.538 7.116 1.00 95.25 127 PHE A N 1
ATOM 925 C CA . PHE A 1 127 ? -6.211 -6.722 5.752 1.00 95.25 127 PHE A CA 1
ATOM 926 C C . PHE A 1 127 ? -6.986 -8.026 5.574 1.00 95.25 127 PHE A C 1
ATOM 928 O O . PHE A 1 127 ? -6.601 -9.094 6.043 1.00 95.25 127 PHE A O 1
ATOM 935 N N . GLY A 1 128 ? -8.089 -7.935 4.837 1.00 94.25 128 GLY A N 1
ATOM 936 C CA . GLY A 1 128 ? -8.875 -9.084 4.428 1.00 94.25 128 GLY A CA 1
ATOM 937 C C . GLY A 1 128 ? -8.193 -9.893 3.324 1.00 94.25 128 GLY A C 1
ATOM 938 O O . GLY A 1 128 ? -7.365 -9.391 2.562 1.00 94.25 128 GLY A O 1
ATOM 939 N N . ALA A 1 129 ? -8.632 -11.145 3.178 1.00 95.25 129 ALA A N 1
ATOM 940 C CA . ALA A 1 129 ? -8.056 -12.111 2.240 1.00 95.25 129 ALA A CA 1
ATOM 941 C C . ALA A 1 129 ? -8.004 -11.625 0.780 1.00 95.25 129 ALA A C 1
ATOM 943 O O . ALA A 1 129 ? -7.090 -11.994 0.049 1.00 95.25 129 ALA A O 1
ATOM 944 N N . ALA A 1 130 ? -8.963 -10.796 0.351 1.00 95.69 130 ALA A N 1
ATOM 945 C CA . ALA A 1 130 ? -8.985 -10.251 -1.005 1.00 95.69 130 ALA A CA 1
ATOM 946 C C . ALA A 1 130 ? -7.764 -9.357 -1.281 1.00 95.69 130 ALA A C 1
ATOM 948 O O . ALA A 1 130 ? -7.065 -9.566 -2.268 1.00 95.69 130 ALA A O 1
ATOM 949 N N . PHE A 1 131 ? -7.461 -8.420 -0.379 1.00 97.00 131 PHE A N 1
ATOM 950 C CA . PHE A 1 131 ? -6.308 -7.534 -0.527 1.00 97.00 131 PHE A CA 1
ATOM 951 C C . PHE A 1 131 ? -4.985 -8.300 -0.417 1.00 97.00 131 PHE A C 1
ATOM 953 O O . PHE A 1 131 ? -4.084 -8.112 -1.232 1.00 97.00 131 PHE A O 1
ATOM 960 N N . THR A 1 132 ? -4.884 -9.229 0.538 1.00 97.50 132 THR A N 1
ATOM 961 C CA . THR A 1 132 ? -3.729 -10.130 0.665 1.00 97.50 132 THR A CA 1
ATOM 962 C C . THR A 1 132 ? -3.479 -10.898 -0.635 1.00 97.50 132 THR A C 1
ATOM 964 O O . THR A 1 132 ? -2.350 -10.937 -1.123 1.00 97.50 132 THR A O 1
ATOM 967 N N . ALA A 1 133 ? -4.531 -11.439 -1.257 1.00 97.31 133 ALA A N 1
ATOM 968 C CA . ALA A 1 133 ? -4.425 -12.149 -2.527 1.00 97.31 133 ALA A CA 1
ATOM 969 C C . ALA A 1 133 ? -3.957 -11.242 -3.680 1.00 97.31 133 ALA A C 1
ATOM 971 O O . ALA A 1 133 ? -3.190 -11.695 -4.531 1.00 97.31 133 ALA A O 1
ATOM 972 N N . GLU A 1 134 ? -4.365 -9.969 -3.712 1.00 97.12 134 GLU A N 1
ATOM 973 C CA . GLU A 1 134 ? -3.852 -8.995 -4.685 1.00 97.12 134 GLU A CA 1
ATOM 974 C C . GLU A 1 134 ? -2.346 -8.762 -4.515 1.00 97.12 134 GLU A C 1
ATOM 976 O O . GLU A 1 134 ? -1.596 -8.814 -5.492 1.00 97.12 134 GLU A O 1
ATOM 981 N N . VAL A 1 135 ? -1.884 -8.558 -3.279 1.00 98.12 135 VAL A N 1
ATOM 982 C CA . VAL A 1 135 ? -0.457 -8.381 -2.964 1.00 98.12 135 VAL A CA 1
ATOM 983 C C . VAL A 1 135 ? 0.349 -9.614 -3.388 1.00 98.12 135 VAL A C 1
ATOM 985 O O . VAL A 1 135 ? 1.376 -9.495 -4.062 1.00 98.12 135 VAL A O 1
ATOM 988 N N . GLU A 1 136 ? -0.129 -10.814 -3.056 1.00 98.38 136 GLU A N 1
ATOM 989 C CA . GLU A 1 136 ? 0.502 -12.071 -3.465 1.00 98.38 136 GLU A CA 1
ATOM 990 C C . GLU A 1 136 ? 0.531 -12.252 -4.983 1.00 98.38 136 GLU A C 1
ATOM 992 O O . GLU A 1 136 ? 1.519 -12.754 -5.525 1.00 98.38 136 GLU A O 1
ATOM 997 N N . ALA A 1 137 ? -0.538 -11.868 -5.684 1.00 97.19 137 ALA A N 1
ATOM 998 C CA . ALA A 1 137 ? -0.592 -11.932 -7.138 1.00 97.19 137 ALA A CA 1
ATOM 999 C C . ALA A 1 137 ? 0.475 -11.026 -7.763 1.00 97.19 137 ALA A C 1
ATOM 1001 O O . ALA A 1 137 ? 1.186 -11.453 -8.673 1.00 97.19 137 ALA A O 1
ATOM 1002 N N . VAL A 1 138 ? 0.661 -9.813 -7.230 1.00 97.56 138 VAL A N 1
ATOM 1003 C CA . VAL A 1 138 ? 1.722 -8.899 -7.676 1.00 97.56 138 VAL A CA 1
ATOM 1004 C C . VAL A 1 138 ? 3.110 -9.484 -7.416 1.00 97.56 138 VAL A C 1
ATOM 1006 O O . VAL A 1 138 ? 3.977 -9.368 -8.286 1.00 97.56 138 VAL A O 1
ATOM 1009 N N . LEU A 1 139 ? 3.332 -10.124 -6.265 1.00 97.56 139 LEU A N 1
ATOM 1010 C CA . LEU A 1 139 ? 4.607 -10.769 -5.923 1.00 97.56 139 LEU A CA 1
ATOM 1011 C C . LEU A 1 139 ? 4.926 -11.968 -6.824 1.00 97.56 139 LEU A C 1
ATOM 1013 O O . LEU A 1 139 ? 6.086 -12.167 -7.180 1.00 97.56 139 LEU A O 1
ATOM 1017 N N . ARG A 1 140 ? 3.913 -12.756 -7.198 1.00 97.25 140 ARG A N 1
ATOM 1018 C CA . ARG A 1 140 ? 4.058 -13.947 -8.051 1.00 97.25 140 ARG A CA 1
ATOM 1019 C C . ARG A 1 140 ? 4.099 -13.636 -9.545 1.00 97.25 140 ARG A C 1
ATOM 1021 O O . ARG A 1 140 ? 4.498 -14.496 -10.323 1.00 97.25 140 ARG A O 1
ATOM 1028 N N . ALA A 1 141 ? 3.677 -12.444 -9.961 1.00 96.12 141 ALA A N 1
ATOM 1029 C CA . ALA A 1 141 ? 3.642 -12.072 -11.369 1.00 96.12 141 ALA A CA 1
ATOM 1030 C C . ALA A 1 141 ? 5.049 -12.056 -11.993 1.00 96.12 141 ALA A C 1
ATOM 1032 O O . ALA A 1 141 ? 5.922 -11.279 -11.599 1.00 96.12 141 ALA A O 1
ATOM 1033 N N . GLU A 1 142 ? 5.234 -12.884 -13.022 1.00 94.69 142 GLU A N 1
ATOM 1034 C CA . GLU A 1 142 ? 6.499 -13.017 -13.758 1.00 94.69 142 GLU A CA 1
ATOM 1035 C C . GLU A 1 142 ? 6.749 -11.856 -14.731 1.00 94.69 142 GLU A C 1
ATOM 1037 O O . GLU A 1 142 ? 7.891 -11.543 -15.062 1.00 94.69 142 GLU A O 1
ATOM 1042 N N . LYS A 1 143 ? 5.680 -11.197 -15.190 1.00 93.88 143 LYS A N 1
ATOM 1043 C CA . LYS A 1 143 ? 5.729 -10.089 -16.149 1.00 93.88 143 LYS A CA 1
ATOM 1044 C C . LYS A 1 143 ? 4.625 -9.068 -15.885 1.00 93.88 143 LYS A C 1
ATOM 1046 O O . LYS A 1 143 ? 3.613 -9.389 -15.265 1.00 93.88 143 LYS A O 1
ATOM 1051 N N . ALA A 1 144 ? 4.815 -7.859 -16.403 1.00 93.62 144 ALA A N 1
ATOM 1052 C CA . ALA A 1 144 ? 3.756 -6.861 -16.490 1.00 93.62 144 ALA A CA 1
ATOM 1053 C C . ALA A 1 144 ? 2.646 -7.324 -17.450 1.00 93.62 144 ALA A C 1
ATOM 1055 O O . ALA A 1 144 ? 2.912 -8.013 -18.440 1.00 93.62 144 ALA A O 1
ATOM 1056 N N . THR A 1 145 ? 1.411 -6.919 -17.173 1.00 92.12 145 THR A N 1
ATOM 1057 C CA . THR A 1 145 ? 0.221 -7.243 -17.977 1.00 92.12 145 THR A CA 1
ATOM 1058 C C . THR A 1 145 ? -0.524 -6.007 -18.471 1.00 92.12 145 THR A C 1
ATOM 1060 O O . THR A 1 145 ? -1.415 -6.143 -19.304 1.00 92.12 145 THR A O 1
ATOM 1063 N N . TYR A 1 146 ? -0.155 -4.811 -18.001 1.00 88.31 146 TYR A N 1
ATOM 1064 C CA . TYR A 1 146 ? -0.759 -3.550 -18.420 1.00 88.31 146 TYR A CA 1
ATOM 1065 C C . TYR A 1 146 ? 0.245 -2.647 -19.154 1.00 88.31 146 TYR A C 1
ATOM 1067 O O . TYR A 1 146 ? 1.345 -2.448 -18.630 1.00 88.31 146 TYR A O 1
ATOM 1075 N N . PRO A 1 147 ? -0.154 -1.987 -20.261 1.00 81.94 147 PRO A N 1
ATOM 1076 C CA . PRO A 1 147 ? -1.472 -2.077 -20.901 1.00 81.94 147 PRO A CA 1
ATOM 1077 C C . PRO A 1 147 ? -1.635 -3.383 -21.682 1.00 81.94 147 PRO A C 1
ATOM 1079 O O . PRO A 1 147 ? -0.664 -3.920 -22.211 1.00 81.94 147 PRO A O 1
ATOM 1082 N N . ASP A 1 148 ? -2.867 -3.888 -21.762 1.00 80.25 148 ASP A N 1
ATOM 1083 C CA . ASP A 1 148 ? -3.178 -5.042 -22.608 1.00 80.25 148 ASP A CA 1
ATOM 1084 C C . ASP A 1 148 ? -3.020 -4.629 -24.086 1.00 80.25 148 ASP A C 1
ATOM 1086 O O . ASP A 1 148 ? -3.688 -3.684 -24.515 1.00 80.25 148 ASP A O 1
ATOM 1090 N N . PRO A 1 149 ? -2.180 -5.308 -24.890 1.00 72.31 149 PRO A N 1
ATOM 1091 C CA . PRO A 1 149 ? -1.967 -4.964 -26.295 1.00 72.31 149 PRO A CA 1
ATOM 1092 C C . PRO A 1 149 ? -3.255 -4.884 -27.129 1.00 72.31 149 PRO A C 1
ATOM 1094 O O . PRO A 1 149 ? -3.329 -4.091 -28.066 1.00 72.31 149 PRO A O 1
ATOM 1097 N N . SER A 1 150 ? -4.290 -5.659 -26.784 1.00 74.69 150 SER A N 1
ATOM 1098 C CA . SER A 1 150 ? -5.592 -5.644 -27.467 1.00 74.69 150 SER A CA 1
ATOM 1099 C C . SER A 1 150 ? -6.368 -4.333 -27.290 1.00 74.69 150 SER A C 1
ATOM 1101 O O . SER A 1 150 ? -7.297 -4.054 -28.051 1.00 74.69 150 SER A O 1
ATOM 1103 N N . THR A 1 151 ? -5.968 -3.491 -26.331 1.00 68.81 151 THR A N 1
ATOM 1104 C CA . THR A 1 151 ? -6.550 -2.156 -26.130 1.00 68.81 151 THR A CA 1
ATOM 1105 C C . THR A 1 151 ? -6.127 -1.153 -27.204 1.00 68.81 151 THR A C 1
ATOM 1107 O O . THR A 1 151 ? -6.817 -0.151 -27.409 1.00 68.81 151 THR A O 1
ATOM 1110 N N . PHE A 1 152 ? -5.062 -1.435 -27.961 1.00 66.50 152 PHE A N 1
ATOM 1111 C CA . PHE A 1 152 ? -4.616 -0.596 -29.069 1.00 66.50 152 PHE A CA 1
ATOM 1112 C C . PHE A 1 152 ? -5.259 -1.074 -30.377 1.00 66.50 152 PHE A C 1
ATOM 1114 O O . PHE A 1 152 ? -4.818 -2.037 -31.002 1.00 66.50 152 PHE A O 1
ATOM 1121 N N . ARG A 1 153 ? -6.326 -0.396 -30.824 1.00 62.47 153 ARG A N 1
ATOM 1122 C CA . ARG A 1 153 ? -6.871 -0.614 -32.175 1.00 62.47 153 ARG A CA 1
ATOM 1123 C C . ARG A 1 153 ? -5.846 -0.154 -33.211 1.00 62.47 153 ARG A C 1
ATOM 1125 O O . ARG A 1 153 ? -5.668 1.046 -33.403 1.00 62.47 153 ARG A O 1
ATOM 1132 N N . VAL A 1 154 ? -5.222 -1.095 -33.914 1.00 58.50 154 VAL A N 1
ATOM 1133 C CA . VAL A 1 154 ? -4.480 -0.796 -35.145 1.00 58.50 154 VAL A CA 1
ATOM 1134 C C . VAL A 1 154 ? -5.511 -0.429 -36.224 1.00 58.50 154 VAL A C 1
ATOM 1136 O O . VAL A 1 154 ? -6.410 -1.235 -36.482 1.00 58.50 154 VAL A O 1
ATOM 1139 N N . PRO A 1 155 ? -5.452 0.766 -36.845 1.00 53.44 155 PRO A N 1
ATOM 1140 C CA . PRO A 1 155 ? -6.304 1.081 -37.986 1.00 53.44 155 PRO A CA 1
ATOM 1141 C C . PRO A 1 155 ? -6.075 0.038 -39.083 1.00 53.44 155 PRO A C 1
ATOM 1143 O O . PRO A 1 155 ? -4.928 -0.253 -39.423 1.00 53.44 155 PRO A O 1
ATOM 1146 N N . ALA A 1 156 ? -7.151 -0.542 -39.624 1.00 54.81 156 ALA A N 1
ATOM 1147 C CA . ALA A 1 156 ? -7.036 -1.472 -40.742 1.00 54.81 156 ALA A CA 1
ATOM 1148 C C . ALA A 1 156 ? -6.276 -0.790 -41.896 1.00 54.81 156 ALA A C 1
ATOM 1150 O O . ALA A 1 156 ? -6.551 0.384 -42.173 1.00 54.81 156 ALA A O 1
ATOM 1151 N N . PRO A 1 157 ? -5.331 -1.477 -42.568 1.00 54.69 157 PRO A N 1
ATOM 1152 C CA . PRO A 1 157 ? -4.692 -0.915 -43.747 1.00 54.69 157 PRO A CA 1
ATOM 1153 C C . PRO A 1 157 ? -5.790 -0.550 -44.745 1.00 54.69 157 PRO A C 1
ATOM 1155 O O . PRO A 1 157 ? -6.653 -1.377 -45.047 1.00 54.69 157 PRO A O 1
ATOM 1158 N N . ALA A 1 158 ? -5.792 0.708 -45.194 1.00 60.88 158 ALA A N 1
ATOM 1159 C CA . ALA A 1 158 ? -6.745 1.184 -46.184 1.00 60.88 158 ALA A CA 1
ATOM 1160 C C . ALA A 1 158 ? -6.736 0.206 -47.362 1.00 60.88 158 ALA A C 1
ATOM 1162 O O . ALA A 1 158 ? -5.673 -0.078 -47.918 1.00 60.88 158 ALA A O 1
ATOM 1163 N N . ALA A 1 159 ? -7.906 -0.348 -47.690 1.00 58.66 159 ALA A N 1
ATOM 1164 C CA . ALA A 1 159 ? -8.058 -1.226 -48.836 1.00 58.66 159 ALA A CA 1
ATOM 1165 C C . ALA A 1 159 ? -7.501 -0.492 -50.062 1.00 58.66 159 ALA A C 1
ATOM 1167 O O . ALA A 1 159 ? -8.011 0.561 -50.448 1.00 58.66 159 ALA A O 1
ATOM 1168 N N . GLY A 1 160 ? -6.398 -1.009 -50.608 1.00 61.59 160 GLY A N 1
ATOM 1169 C CA . GLY A 1 160 ? -5.812 -0.488 -51.834 1.00 61.59 160 GLY A CA 1
ATOM 1170 C C . GLY A 1 160 ? -6.846 -0.520 -52.965 1.00 61.59 160 GLY A C 1
ATOM 1171 O O . GLY A 1 160 ? -7.781 -1.325 -52.915 1.00 61.59 160 GLY A O 1
ATOM 1172 N N . PRO A 1 161 ? -6.717 0.364 -53.967 1.00 58.00 161 PRO A N 1
ATOM 1173 C CA . PRO A 1 161 ? -7.702 0.471 -55.032 1.00 58.00 161 PRO A CA 1
ATOM 1174 C C . PRO A 1 161 ? -7.861 -0.873 -55.750 1.00 58.00 161 PRO A C 1
ATOM 1176 O O . PRO A 1 161 ? -6.876 -1.520 -56.108 1.00 58.00 161 PRO A O 1
ATOM 1179 N N . VAL A 1 162 ? -9.119 -1.277 -55.938 1.00 57.53 162 VAL A N 1
ATOM 1180 C CA . VAL A 1 162 ? -9.498 -2.457 -56.721 1.00 57.53 162 VAL A CA 1
ATOM 1181 C C . VAL A 1 162 ? -9.017 -2.228 -58.159 1.00 57.53 162 VAL A C 1
ATOM 1183 O O . VAL A 1 162 ? -9.405 -1.217 -58.748 1.00 57.53 162 VAL A O 1
ATOM 1186 N N . PRO A 1 163 ? -8.155 -3.093 -58.722 1.00 60.56 163 PRO A N 1
ATOM 1187 C CA . PRO A 1 163 ? -7.729 -2.947 -60.104 1.00 60.56 163 PRO A CA 1
ATOM 1188 C C . PRO A 1 163 ? -8.908 -3.246 -61.037 1.00 60.56 163 PRO A C 1
ATOM 1190 O O . PRO A 1 163 ? -9.580 -4.269 -60.880 1.00 60.56 163 PRO A O 1
ATOM 1193 N N . SER A 1 164 ? -9.155 -2.311 -61.955 1.00 67.69 164 SER A N 1
ATOM 1194 C CA . SER A 1 164 ? -10.148 -2.392 -63.032 1.00 67.69 164 SER A CA 1
ATOM 1195 C C . SER A 1 164 ? -9.807 -3.442 -64.082 1.00 67.69 164 SER A C 1
ATOM 1197 O O . SER A 1 164 ? -8.599 -3.631 -64.354 1.00 67.69 164 SER A O 1
#

Sequence (164 aa):
MEREIGIEELVAAMRAVDGAGRLFEEALAVYGASGPRRTGEDFMVAGGSIQTLQGAEEMALGARRFLAELAVTVGYATAGLDDRAGARLEAARQGFAGISGGGSRMGRPLLDPTLRGLRLLLEVELFGAAFTAEVEAVLRAEKATYPDPSTFRVPAPAAGPVPS

Organism: NCBI:txid36818

Secondary structure (DSSP, 8-state):
------HHHHHHHHHHHHHHHHHHHHHHHHHHHT-----GGGGTSTT-HHHHHHHHHHHHHHHHHHHHHHHHHHHHHHTT-HHHHHHHHHHHTT--TTHHHHHHHS-SSPPHHHHHHHHHHHT-TTS-HHHHHHHHHHHH-SS---S-GGGS-PPPPP-PPPP-

Radius of gyration: 20.29 Å; chains: 1; bounding box: 36×24×85 Å